Protein AF-A0A0S8AWH9-F1 (afdb_monomer)

Nearest PDB structures (foldseek):
  1k82-assembly4_D  TM=9.577E-01  e=4.540E-05  Escherichia coli
  6tc9-assembly2_C  TM=9.386E-01  e=2.143E-04  Neisseria meningitidis alpha522
  6tc6-assembly1_A  TM=9.269E-01  e=1.872E-04  Neisseria meningitidis alpha522
  6tc6-assembly2_C  TM=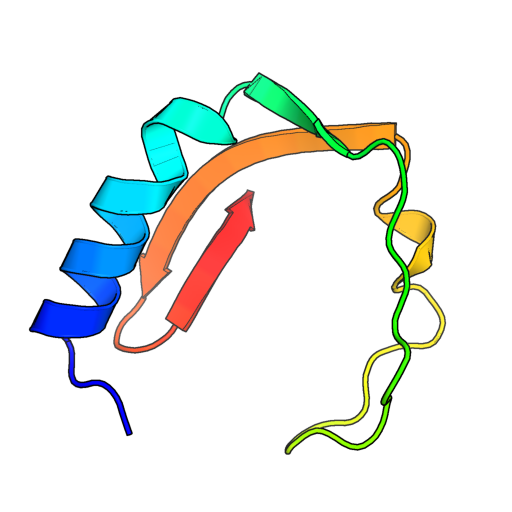9.279E-01  e=3.003E-04  Neisseria meningitidis alpha522
  6tc9-assembly1_A  TM=9.145E-01  e=6.307E-04  Neisseria meningitidis alpha522

Foldseek 3Di:
DDFQVVLVVVQVVCWVPQAQDFAQFFDDPDQDDVDGDDPCRRVSHRDGFNGWDDDGNDIDTD

pLDDT: mean 97.05, std 2.58, range [79.19, 98.44]

Sequence (62 aa):
MPELPEVEVTRRGIAPYVTGRRISAAVARERRLRWPVPAAFESLAGRVVRGVRRRGKYLLLE

Structure (mmCIF, N/CA/C/O backbone):
data_AF-A0A0S8AWH9-F1
#
_entry.id   AF-A0A0S8AWH9-F1
#
loop_
_atom_site.group_PDB
_atom_site.id
_atom_site.type_symbol
_atom_site.label_atom_id
_atom_site.label_alt_id
_atom_site.label_comp_id
_atom_site.label_asym_id
_atom_site.label_entity_id
_atom_site.label_seq_id
_atom_site.pdbx_PDB_ins_code
_atom_site.Cartn_x
_atom_site.Cartn_y
_atom_site.Cartn_z
_atom_site.occupancy
_atom_site.B_iso_or_equiv
_atom_site.auth_seq_id
_atom_site.auth_comp_id
_atom_site.auth_asym_id
_atom_site.auth_atom_id
_atom_site.pdbx_PDB_model_num
ATOM 1 N N . MET A 1 1 ? 12.632 4.422 -13.587 1.00 79.19 1 MET A N 1
ATOM 2 C CA . MET A 1 1 ? 12.635 3.560 -12.384 1.00 79.19 1 MET A CA 1
ATOM 3 C C . MET A 1 1 ? 12.969 4.463 -11.210 1.00 79.19 1 MET A C 1
ATOM 5 O O . MET A 1 1 ? 13.979 5.140 -11.323 1.00 79.19 1 MET A O 1
ATOM 9 N N . PRO A 1 2 ? 12.142 4.556 -10.159 1.00 91.31 2 PRO A N 1
ATOM 10 C CA . PRO A 1 2 ? 12.487 5.354 -8.984 1.00 91.31 2 PRO A CA 1
ATOM 11 C C . PRO A 1 2 ? 13.748 4.800 -8.312 1.00 91.31 2 PRO A C 1
ATOM 13 O O . PRO A 1 2 ? 13.914 3.576 -8.222 1.00 91.31 2 PRO A O 1
ATOM 16 N N . GLU A 1 3 ? 14.626 5.678 -7.842 1.00 96.50 3 GLU A N 1
ATOM 17 C CA . GLU A 1 3 ? 15.791 5.298 -7.053 1.00 96.50 3 GLU A CA 1
ATOM 18 C C . GLU A 1 3 ? 15.442 5.269 -5.553 1.00 96.50 3 GLU A C 1
ATOM 20 O O . GLU A 1 3 ? 14.295 5.460 -5.136 1.00 96.50 3 GLU A O 1
ATOM 25 N N . LEU A 1 4 ? 16.418 4.910 -4.713 1.00 96.88 4 LEU A N 1
ATOM 26 C CA . LEU A 1 4 ? 16.195 4.776 -3.268 1.00 96.88 4 LEU A CA 1
ATOM 27 C C . LEU A 1 4 ? 15.630 6.055 -2.615 1.00 96.88 4 LEU A C 1
ATOM 29 O O . LEU A 1 4 ? 14.723 5.907 -1.786 1.00 96.88 4 LEU A O 1
ATOM 33 N N . PRO A 1 5 ? 16.107 7.274 -2.953 1.00 97.50 5 PRO A N 1
ATOM 34 C CA . PRO A 1 5 ? 15.567 8.506 -2.380 1.00 97.50 5 PRO A CA 1
ATOM 35 C C . PRO A 1 5 ? 14.077 8.704 -2.684 1.00 97.50 5 PRO A C 1
ATOM 37 O O . PRO A 1 5 ? 13.301 8.990 -1.776 1.00 97.50 5 PRO A O 1
ATOM 40 N N . GLU A 1 6 ? 13.642 8.478 -3.921 1.00 98.25 6 GLU A N 1
ATOM 41 C CA . GLU A 1 6 ? 12.255 8.666 -4.355 1.00 98.25 6 GLU A CA 1
ATOM 42 C C . GLU A 1 6 ? 11.314 7.651 -3.698 1.00 98.25 6 GLU A C 1
ATOM 44 O O . GLU A 1 6 ? 10.191 7.988 -3.308 1.00 98.25 6 GLU A O 1
ATOM 49 N N . VAL A 1 7 ? 11.776 6.409 -3.514 1.00 98.25 7 VAL A N 1
ATOM 50 C CA . VAL A 1 7 ? 11.009 5.389 -2.784 1.00 98.25 7 VAL A CA 1
ATOM 51 C C . VAL A 1 7 ? 10.860 5.775 -1.308 1.00 98.25 7 VAL A C 1
ATOM 53 O O . VAL A 1 7 ? 9.782 5.589 -0.743 1.00 98.25 7 VAL A O 1
ATOM 56 N N . GLU A 1 8 ? 11.887 6.351 -0.673 1.00 98.25 8 GLU A N 1
ATOM 57 C CA . GLU A 1 8 ? 11.786 6.839 0.712 1.00 98.25 8 GLU A CA 1
ATOM 58 C C . GLU A 1 8 ? 10.858 8.056 0.836 1.00 98.25 8 GLU A C 1
ATOM 60 O O . GLU A 1 8 ? 10.061 8.121 1.775 1.00 98.25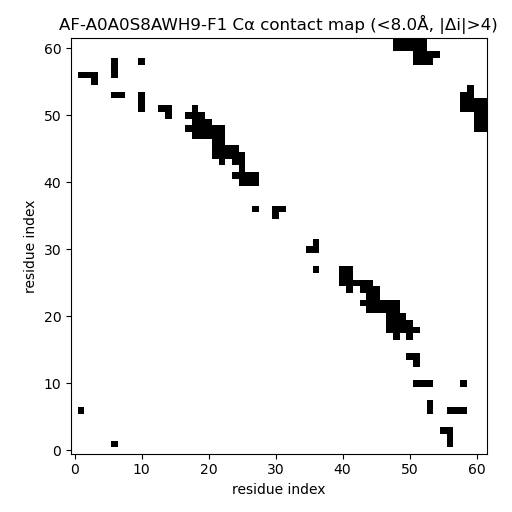 8 GLU A O 1
ATOM 65 N N . VAL A 1 9 ? 10.906 8.984 -0.125 1.00 98.38 9 VAL A N 1
ATOM 66 C CA . VAL A 1 9 ? 9.963 10.111 -0.202 1.00 98.38 9 VAL A CA 1
ATOM 67 C C . VAL A 1 9 ? 8.532 9.590 -0.318 1.00 98.38 9 VAL A C 1
ATOM 69 O O . VAL A 1 9 ? 7.665 10.013 0.445 1.00 98.38 9 VAL A O 1
ATOM 72 N N . THR A 1 10 ? 8.293 8.602 -1.184 1.00 98.19 10 THR A N 1
ATOM 73 C CA . THR A 1 10 ? 6.971 7.974 -1.334 1.00 98.19 10 THR A CA 1
ATOM 74 C C . THR A 1 10 ? 6.530 7.294 -0.036 1.00 98.19 10 THR A C 1
ATOM 76 O O . THR A 1 10 ? 5.405 7.510 0.413 1.00 98.19 10 THR A O 1
ATOM 79 N N . ARG A 1 11 ? 7.420 6.531 0.621 1.00 98.19 11 ARG A N 1
ATOM 80 C CA . ARG A 1 11 ? 7.150 5.875 1.913 1.00 98.19 11 ARG A CA 1
ATOM 81 C C . ARG A 1 11 ? 6.695 6.886 2.968 1.00 98.19 11 ARG A C 1
ATOM 83 O O . ARG A 1 11 ? 5.672 6.673 3.616 1.00 98.19 11 ARG A O 1
ATOM 90 N N . ARG A 1 12 ? 7.448 7.981 3.138 1.00 98.31 12 ARG A N 1
ATOM 91 C CA . ARG A 1 12 ? 7.133 9.064 4.087 1.00 98.31 12 ARG A CA 1
ATOM 92 C C . ARG A 1 12 ? 5.845 9.790 3.719 1.00 98.31 12 ARG A C 1
ATOM 94 O O . ARG A 1 12 ? 5.087 10.127 4.618 1.00 98.31 12 ARG A O 1
ATOM 101 N N . GLY A 1 13 ? 5.595 9.990 2.426 1.00 98.44 13 GLY A N 1
ATOM 102 C CA . GLY A 1 13 ? 4.407 10.672 1.925 1.00 98.44 13 GLY A CA 1
ATOM 103 C C . GLY A 1 13 ? 3.117 9.906 2.198 1.00 98.44 13 GLY A C 1
ATOM 104 O O . GLY A 1 13 ? 2.140 10.513 2.617 1.00 98.44 13 GLY A O 1
ATOM 105 N N . ILE A 1 14 ? 3.103 8.580 2.018 1.00 98.06 14 ILE A N 1
ATOM 106 C CA . ILE A 1 14 ? 1.875 7.787 2.195 1.00 98.06 14 ILE A CA 1
ATOM 107 C C . ILE A 1 14 ? 1.639 7.338 3.640 1.00 98.06 14 ILE A C 1
ATOM 109 O O . ILE A 1 14 ? 0.485 7.211 4.050 1.00 98.06 14 ILE A O 1
ATOM 113 N N . ALA A 1 15 ? 2.700 7.098 4.422 1.00 98.31 15 ALA A N 1
ATOM 114 C CA . ALA A 1 15 ? 2.594 6.472 5.744 1.00 98.31 15 ALA A CA 1
ATOM 115 C C . ALA A 1 15 ? 1.591 7.153 6.703 1.00 98.31 15 ALA A C 1
ATOM 117 O O . ALA A 1 15 ? 0.796 6.417 7.294 1.00 98.31 15 ALA A O 1
ATOM 118 N N . PRO A 1 16 ? 1.541 8.497 6.835 1.00 98.25 16 PRO A N 1
ATOM 119 C CA . PRO A 1 16 ? 0.599 9.173 7.734 1.00 98.25 16 PRO A CA 1
ATOM 120 C C . PRO A 1 16 ? -0.873 8.974 7.353 1.00 98.25 16 PRO A C 1
ATOM 122 O O . PRO A 1 16 ? -1.755 9.076 8.200 1.00 98.25 16 PRO A O 1
ATOM 125 N N . TYR A 1 17 ? -1.148 8.689 6.079 1.00 98.06 17 TYR A N 1
ATOM 126 C CA . TYR A 1 17 ? -2.510 8.604 5.556 1.00 98.06 17 TYR A CA 1
ATOM 127 C C . TYR A 1 17 ? -3.056 7.185 5.511 1.00 98.06 17 TYR A C 1
ATOM 129 O O . TYR A 1 17 ? -4.269 7.021 5.434 1.00 98.06 17 TYR A O 1
ATOM 137 N N . VAL A 1 18 ? -2.198 6.164 5.534 1.00 97.81 18 VAL A N 1
ATOM 138 C CA . VAL A 1 18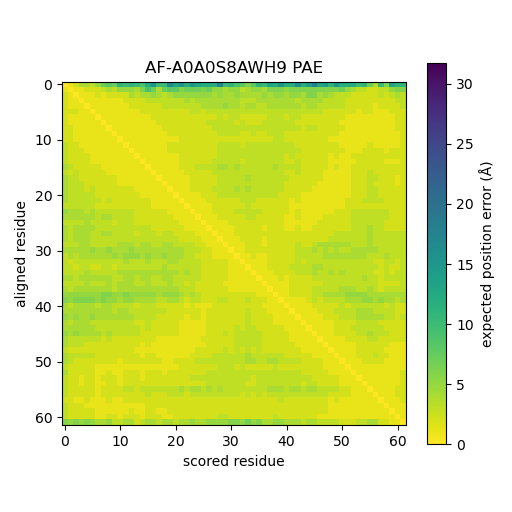 ? -2.632 4.762 5.414 1.00 97.81 18 VAL A CA 1
ATOM 139 C C . VAL A 1 18 ? -2.428 3.959 6.693 1.00 97.81 18 VAL A C 1
ATOM 141 O O . VAL A 1 18 ? -3.184 3.023 6.934 1.00 97.81 18 VAL A O 1
ATOM 144 N N . THR A 1 19 ? -1.458 4.322 7.535 1.00 98.25 19 THR A N 1
ATOM 145 C CA . THR A 1 19 ? -1.181 3.586 8.779 1.00 98.25 19 THR A CA 1
ATOM 146 C C . THR A 1 19 ? -2.378 3.667 9.730 1.00 98.25 19 THR A C 1
ATOM 148 O O . THR A 1 19 ? -2.951 4.733 9.938 1.00 98.25 19 THR A O 1
ATOM 151 N N . GLY A 1 20 ? -2.780 2.525 10.286 1.00 98.12 20 GLY A N 1
ATOM 152 C CA . GLY A 1 20 ? -3.964 2.365 11.129 1.00 98.12 20 GLY A CA 1
ATOM 153 C C . GLY A 1 20 ? -5.289 2.302 10.363 1.00 98.12 20 GLY A C 1
ATOM 154 O O . GLY A 1 20 ? -6.326 2.047 10.976 1.00 98.12 20 GLY A O 1
ATOM 155 N N . ARG A 1 21 ? -5.297 2.499 9.036 1.00 98.25 21 ARG A N 1
ATOM 156 C CA . ARG A 1 21 ? -6.532 2.466 8.241 1.00 98.25 21 ARG A CA 1
ATOM 157 C C . ARG A 1 21 ? -6.871 1.062 7.761 1.00 98.25 21 ARG A C 1
ATOM 159 O O . ARG A 1 21 ? -5.996 0.263 7.425 1.00 98.25 21 ARG A O 1
ATOM 166 N N . ARG A 1 22 ? -8.175 0.784 7.692 1.00 98.44 22 ARG A N 1
ATOM 167 C CA . ARG A 1 22 ? -8.729 -0.442 7.112 1.00 98.44 22 ARG A CA 1
ATOM 168 C C . 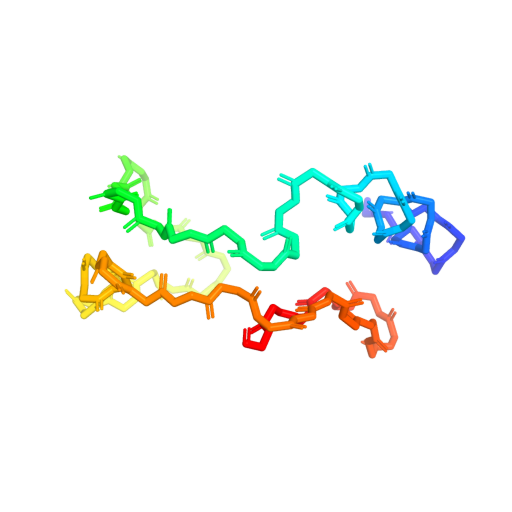ARG A 1 22 ? -8.893 -0.284 5.600 1.00 98.44 22 ARG A C 1
ATOM 170 O O . ARG A 1 22 ? -9.449 0.711 5.141 1.00 98.44 22 ARG A O 1
ATOM 177 N N . ILE A 1 23 ? -8.450 -1.281 4.842 1.00 98.25 23 ILE A N 1
ATOM 178 C CA . ILE A 1 23 ? -8.674 -1.382 3.399 1.00 98.25 23 ILE A CA 1
ATOM 179 C C . ILE A 1 23 ? -10.162 -1.665 3.180 1.00 98.25 23 ILE A C 1
ATOM 181 O O . ILE A 1 23 ? -10.658 -2.712 3.589 1.00 98.25 23 ILE A O 1
ATOM 185 N N . SER A 1 24 ? -10.889 -0.739 2.559 1.00 98.19 24 SER A N 1
ATOM 186 C CA . SER A 1 24 ? -12.315 -0.922 2.261 1.00 98.19 24 SER A CA 1
ATOM 187 C C . SER A 1 24 ? -12.537 -1.906 1.112 1.00 98.19 24 SER A C 1
ATOM 189 O O . SER A 1 24 ? -13.398 -2.773 1.201 1.00 98.19 24 SER A O 1
ATOM 191 N N . ALA A 1 25 ? -11.732 -1.792 0.058 1.00 98.06 25 ALA A N 1
ATOM 192 C CA . ALA A 1 25 ? -11.745 -2.672 -1.101 1.00 98.06 25 ALA A CA 1
ATOM 193 C C . ALA A 1 25 ? -10.363 -2.693 -1.770 1.00 98.06 25 ALA A C 1
ATOM 195 O O . ALA A 1 25 ? -9.606 -1.724 -1.687 1.00 98.06 25 ALA A O 1
ATOM 196 N N . ALA A 1 26 ? -10.056 -3.783 -2.470 1.00 97.12 26 ALA A N 1
ATOM 197 C CA . ALA A 1 26 ? -8.891 -3.907 -3.338 1.00 97.12 26 ALA A CA 1
ATOM 198 C 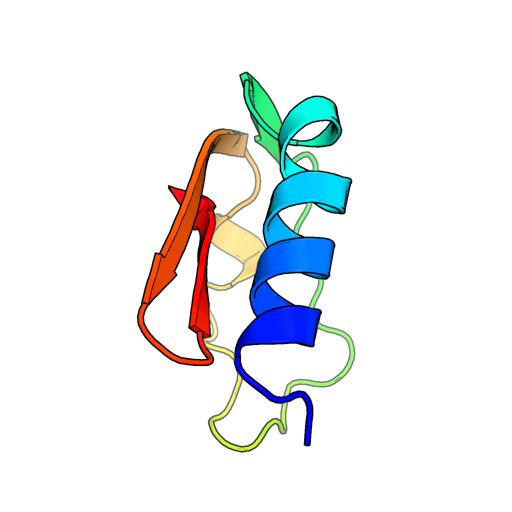C . ALA A 1 26 ? -9.372 -4.333 -4.728 1.00 97.12 26 ALA A C 1
ATOM 200 O O . ALA A 1 26 ? -10.109 -5.305 -4.848 1.00 97.12 26 ALA A O 1
ATOM 201 N N . VAL A 1 27 ? -8.997 -3.58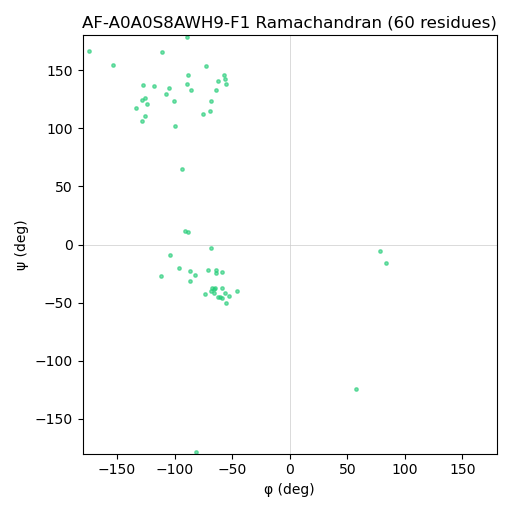4 -5.768 1.00 97.06 27 VAL A N 1
ATOM 202 C CA . VAL A 1 27 ? -9.471 -3.807 -7.143 1.00 97.06 27 VAL A CA 1
ATOM 203 C C . VAL A 1 27 ? -8.284 -3.756 -8.100 1.00 97.06 27 VAL A C 1
ATOM 205 O O . VAL A 1 27 ? -7.643 -2.714 -8.232 1.00 97.06 27 VAL A O 1
ATOM 208 N N . ALA A 1 28 ? -8.002 -4.861 -8.792 1.00 96.19 28 ALA A N 1
ATOM 209 C CA . ALA A 1 28 ? -6.967 -4.925 -9.822 1.00 96.19 28 ALA A CA 1
ATOM 210 C C . ALA A 1 28 ? -7.589 -4.805 -11.224 1.00 96.19 28 ALA A C 1
ATOM 212 O O . ALA A 1 28 ? -8.151 -5.766 -11.745 1.00 96.19 28 ALA A O 1
ATOM 213 N N . ARG A 1 29 ? -7.488 -3.618 -11.84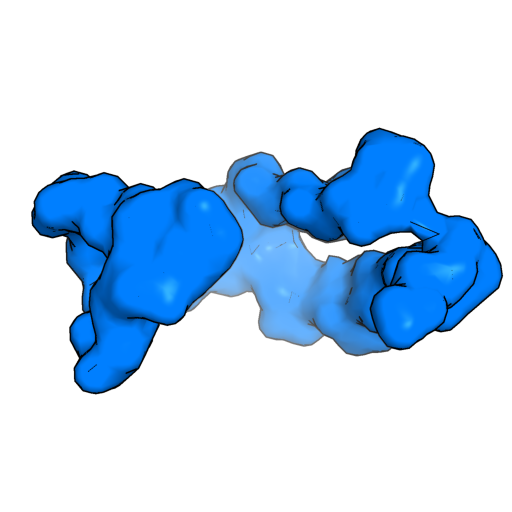0 1.00 96.56 29 ARG A N 1
ATOM 214 C CA . ARG A 1 29 ? -8.033 -3.346 -13.189 1.00 96.56 29 ARG A CA 1
ATOM 215 C C . ARG A 1 29 ? -7.118 -3.801 -14.330 1.00 96.56 29 ARG A C 1
ATOM 217 O O . ARG A 1 29 ? -7.599 -4.106 -15.410 1.00 96.56 29 ARG A O 1
ATOM 224 N N . GLU A 1 30 ? -5.815 -3.869 -14.078 1.00 97.12 30 GLU A N 1
ATOM 225 C CA . GLU A 1 30 ? -4.821 -4.491 -14.953 1.00 97.12 30 GLU A CA 1
ATOM 226 C C . GLU A 1 30 ? -4.017 -5.468 -14.097 1.00 97.12 30 GLU A C 1
ATOM 228 O O . GLU A 1 30 ? -3.492 -5.104 -13.043 1.00 97.12 30 GLU A O 1
ATOM 233 N N . ARG A 1 31 ? -3.975 -6.731 -14.520 1.00 97.06 31 ARG A N 1
ATOM 234 C CA . ARG A 1 31 ? -3.391 -7.831 -13.739 1.00 97.06 31 ARG A CA 1
ATOM 235 C C . ARG A 1 31 ? -2.017 -8.250 -14.263 1.00 97.06 31 ARG A C 1
ATOM 237 O O . ARG A 1 31 ? -1.332 -9.020 -13.594 1.00 97.06 31 ARG A O 1
ATOM 244 N N . ARG A 1 32 ? -1.598 -7.740 -15.426 1.00 97.25 32 ARG A N 1
ATOM 245 C CA . ARG A 1 32 ? -0.348 -8.074 -16.127 1.00 97.25 32 ARG A CA 1
ATOM 246 C C . ARG A 1 32 ? 0.782 -7.102 -15.766 1.00 97.25 32 ARG A C 1
ATOM 248 O O . ARG A 1 32 ? 1.261 -6.347 -16.606 1.00 97.25 32 ARG A O 1
ATOM 255 N N . LEU A 1 33 ? 1.210 -7.106 -14.503 1.00 96.19 33 LEU A N 1
ATOM 256 C CA . LEU A 1 33 ? 2.450 -6.431 -14.089 1.00 96.19 33 LEU A CA 1
ATOM 257 C C . LEU A 1 33 ? 3.670 -7.325 -14.387 1.00 96.19 33 LEU A C 1
ATOM 259 O O . LEU A 1 33 ? 3.511 -8.440 -14.882 1.00 96.19 33 LEU A O 1
ATOM 263 N N . ARG A 1 34 ? 4.892 -6.871 -14.047 1.00 95.69 34 ARG A N 1
ATOM 264 C CA . ARG A 1 34 ? 6.133 -7.676 -14.184 1.00 95.69 34 ARG A CA 1
ATOM 265 C C . ARG A 1 34 ? 5.960 -9.102 -13.650 1.00 95.69 34 ARG A C 1
ATOM 267 O O . ARG A 1 34 ? 6.448 -10.048 -14.259 1.00 95.69 34 ARG A O 1
ATOM 274 N N . TRP A 1 35 ? 5.260 -9.221 -12.525 1.00 96.44 35 TRP A N 1
ATOM 275 C CA . TRP A 1 35 ? 4.672 -10.469 -12.063 1.00 96.44 35 TRP A CA 1
ATOM 276 C C . TRP A 1 35 ? 3.154 -10.299 -12.011 1.00 96.44 35 TRP A C 1
ATOM 278 O O . TRP A 1 35 ? 2.698 -9.255 -11.535 1.00 96.44 35 TRP A O 1
ATOM 288 N N . PRO A 1 36 ? 2.367 -11.282 -12.479 1.00 96.88 36 PRO A N 1
ATOM 289 C CA . PRO A 1 36 ? 0.915 -11.189 -12.451 1.00 96.88 36 PRO A CA 1
ATOM 290 C C . PRO A 1 36 ? 0.367 -10.935 -11.045 1.00 96.88 36 PRO A C 1
ATOM 292 O O . PRO A 1 36 ? 0.858 -11.492 -10.061 1.00 96.88 36 PRO A O 1
ATOM 295 N N . VAL A 1 37 ? -0.684 -10.119 -10.953 1.00 97.06 37 VAL A N 1
ATOM 296 C CA . VAL A 1 37 ? -1.373 -9.860 -9.683 1.00 97.06 37 VAL A CA 1
ATOM 297 C C . VAL A 1 37 ? -2.096 -11.139 -9.224 1.00 97.06 37 VAL A C 1
ATOM 299 O O . VAL A 1 37 ? -2.941 -11.652 -9.972 1.00 97.06 37 VAL A O 1
ATOM 302 N N . PRO A 1 38 ? -1.825 -11.653 -8.006 1.00 96.38 38 PRO A N 1
ATOM 303 C CA . PRO A 1 38 ? -2.428 -12.891 -7.513 1.00 96.38 38 PRO A CA 1
ATOM 304 C C . PRO A 1 38 ? -3.958 -12.854 -7.496 1.00 96.38 38 PRO A C 1
ATOM 306 O O . PRO A 1 38 ? -4.551 -11.820 -7.195 1.00 96.38 38 PRO A O 1
ATOM 309 N N . ALA A 1 39 ? -4.609 -13.994 -7.751 1.00 94.38 39 ALA A N 1
ATOM 310 C CA . ALA A 1 39 ? -6.074 -14.122 -7.717 1.00 94.38 39 ALA A CA 1
ATOM 311 C C . ALA A 1 39 ? -6.694 -13.763 -6.353 1.00 94.38 39 ALA A C 1
ATOM 313 O O . ALA A 1 39 ? -7.852 -13.381 -6.283 1.00 94.38 39 ALA A O 1
ATOM 314 N N . ALA A 1 40 ? -5.913 -13.859 -5.274 1.00 95.56 40 ALA A N 1
ATOM 315 C CA . ALA A 1 40 ? -6.343 -13.517 -3.923 1.00 95.56 40 ALA A CA 1
ATOM 316 C C . ALA A 1 40 ? -6.136 -12.032 -3.561 1.00 95.56 40 ALA A C 1
ATOM 318 O O . ALA A 1 40 ? -6.244 -11.680 -2.388 1.00 95.56 40 ALA A O 1
ATOM 319 N N . PHE A 1 41 ? -5.803 -11.153 -4.508 1.00 96.44 41 PHE A N 1
ATOM 320 C CA . PHE A 1 41 ? -5.524 -9.738 -4.226 1.00 96.44 41 PHE A CA 1
ATOM 321 C C . PHE A 1 41 ? -6.706 -9.015 -3.560 1.00 96.44 41 PHE A C 1
ATOM 323 O O . PHE A 1 41 ? -6.534 -8.229 -2.631 1.00 96.44 41 PHE A O 1
ATOM 330 N N . GLU A 1 42 ? -7.920 -9.348 -3.973 1.00 96.56 42 GLU A N 1
ATOM 331 C CA . GLU A 1 42 ? -9.173 -8.799 -3.468 1.00 96.56 42 GLU A CA 1
ATOM 332 C C . GLU A 1 42 ? -9.396 -9.149 -1.978 1.00 96.56 42 GLU A C 1
ATOM 334 O O . GLU A 1 42 ? -10.053 -8.401 -1.255 1.00 96.56 42 GLU A O 1
ATOM 339 N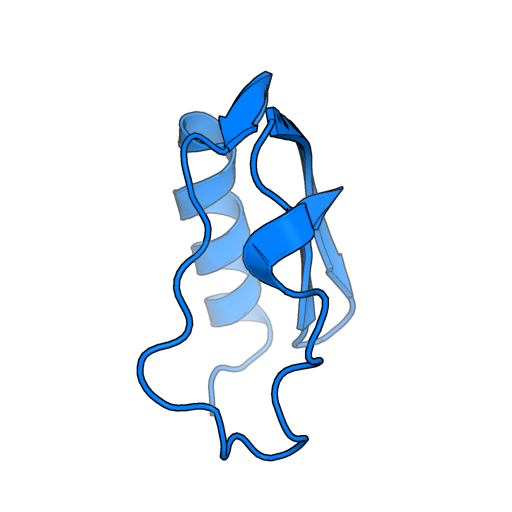 N . SER A 1 43 ? -8.749 -10.212 -1.471 1.00 96.75 43 SER A N 1
ATOM 340 C CA . SER A 1 43 ? -8.779 -10.616 -0.050 1.00 96.75 43 SER A CA 1
ATOM 341 C C . SER A 1 43 ? -8.052 -9.652 0.903 1.00 96.75 43 SER A C 1
ATOM 343 O O . SER A 1 43 ? -8.032 -9.857 2.121 1.00 96.75 43 SER A O 1
ATOM 345 N N . LEU A 1 44 ? -7.425 -8.602 0.368 1.00 96.94 44 LEU A N 1
ATOM 346 C CA . LEU A 1 44 ? -6.867 -7.510 1.162 1.00 96.94 44 LEU A CA 1
ATOM 347 C C . LEU A 1 44 ? -7.956 -6.626 1.784 1.00 96.94 44 LEU A C 1
ATOM 349 O O . LEU A 1 44 ? -7.685 -5.958 2.783 1.00 96.94 44 LEU A O 1
ATOM 353 N N . ALA A 1 45 ? -9.176 -6.627 1.236 1.00 98.12 45 ALA A N 1
ATOM 354 C CA . ALA A 1 45 ? -10.306 -5.929 1.836 1.00 98.12 45 ALA A CA 1
ATOM 355 C C . ALA A 1 45 ? -10.529 -6.383 3.292 1.00 98.12 45 ALA A C 1
ATOM 357 O O . ALA A 1 45 ? -10.408 -7.557 3.632 1.00 98.12 45 ALA A O 1
ATOM 358 N N . GLY A 1 46 ? -10.814 -5.431 4.178 1.00 97.81 46 GLY A N 1
ATOM 359 C CA . GLY A 1 46 ? -10.985 -5.660 5.612 1.00 97.81 46 GLY A CA 1
ATOM 360 C C . GLY A 1 46 ? -9.686 -5.691 6.427 1.00 97.81 46 GLY A C 1
ATOM 361 O O . GLY A 1 46 ? -9.747 -5.512 7.647 1.00 97.81 46 GLY A O 1
ATOM 362 N N . ARG A 1 47 ? -8.510 -5.842 5.800 1.00 98.06 47 ARG A N 1
ATOM 363 C CA . ARG A 1 47 ? -7.218 -5.786 6.508 1.00 98.06 47 ARG A CA 1
ATOM 364 C C . ARG A 1 47 ? -6.874 -4.358 6.928 1.00 98.06 47 ARG A C 1
ATOM 366 O O . ARG A 1 47 ? -7.319 -3.393 6.312 1.00 98.06 47 ARG A O 1
ATOM 373 N N . VAL A 1 48 ? -6.077 -4.224 7.984 1.00 98.31 48 VAL A N 1
ATOM 374 C CA . VAL A 1 48 ? -5.599 -2.932 8.499 1.00 98.31 48 VAL A CA 1
ATOM 375 C C . VAL A 1 48 ? -4.123 -2.792 8.170 1.00 98.31 48 VAL A C 1
ATOM 377 O O . VAL A 1 48 ? -3.359 -3.694 8.498 1.00 98.31 48 VAL A O 1
ATOM 380 N N . VAL A 1 49 ? -3.733 -1.664 7.574 1.00 98.31 49 VAL A N 1
ATOM 381 C CA . VAL A 1 49 ? -2.321 -1.350 7.330 1.00 98.31 49 VAL A CA 1
ATOM 382 C C . VAL A 1 49 ? -1.686 -0.921 8.651 1.00 98.31 49 VAL A C 1
ATOM 384 O O . VAL A 1 49 ? -2.030 0.123 9.200 1.00 98.31 49 VAL A O 1
ATOM 387 N N . ARG A 1 50 ? -0.769 -1.718 9.189 1.00 98.25 50 ARG A N 1
ATOM 388 C CA . ARG A 1 50 ? -0.090 -1.472 10.472 1.00 98.25 50 ARG A CA 1
ATOM 389 C C . ARG A 1 50 ? 1.145 -0.597 10.332 1.00 98.25 50 ARG A C 1
ATOM 391 O O . ARG A 1 50 ? 1.542 0.053 11.294 1.00 98.25 50 ARG A O 1
ATOM 398 N N . GLY A 1 51 ? 1.730 -0.553 9.143 1.00 97.94 51 GLY A N 1
ATOM 399 C CA . GLY A 1 51 ? 2.898 0.267 8.870 1.00 97.94 51 GLY A CA 1
ATOM 400 C C . GLY A 1 51 ? 3.294 0.250 7.402 1.00 97.94 51 GLY A C 1
ATOM 401 O O . GLY A 1 51 ? 2.842 -0.584 6.619 1.00 97.94 51 GLY A O 1
ATOM 402 N N . VAL A 1 52 ? 4.164 1.192 7.036 1.00 98.38 52 VAL A N 1
ATOM 403 C CA . VAL A 1 52 ? 4.746 1.293 5.694 1.00 98.38 52 VAL A CA 1
ATOM 404 C C . VAL A 1 52 ? 6.265 1.326 5.813 1.00 98.38 52 VAL A C 1
ATOM 406 O O . VAL A 1 52 ? 6.853 2.308 6.288 1.00 98.38 52 VAL A O 1
ATOM 409 N N . ARG A 1 53 ? 6.906 0.249 5.363 1.00 97.94 53 ARG A N 1
ATOM 410 C CA . ARG A 1 53 ? 8.359 0.055 5.383 1.00 97.94 53 ARG A CA 1
ATOM 411 C C . ARG A 1 53 ? 8.932 0.083 3.970 1.00 97.94 53 ARG A C 1
ATOM 413 O O . ARG A 1 53 ? 8.212 -0.013 2.978 1.00 97.94 53 ARG A O 1
ATOM 420 N N . ARG A 1 54 ? 10.254 0.207 3.880 1.00 97.69 54 ARG A N 1
ATOM 421 C CA . ARG A 1 54 ? 11.006 0.124 2.627 1.00 97.69 54 ARG A CA 1
ATOM 422 C C . ARG A 1 54 ? 12.123 -0.903 2.769 1.00 97.69 54 ARG A C 1
ATOM 424 O O . ARG A 1 54 ? 12.833 -0.904 3.770 1.00 97.69 54 ARG A O 1
ATOM 431 N N . ARG A 1 5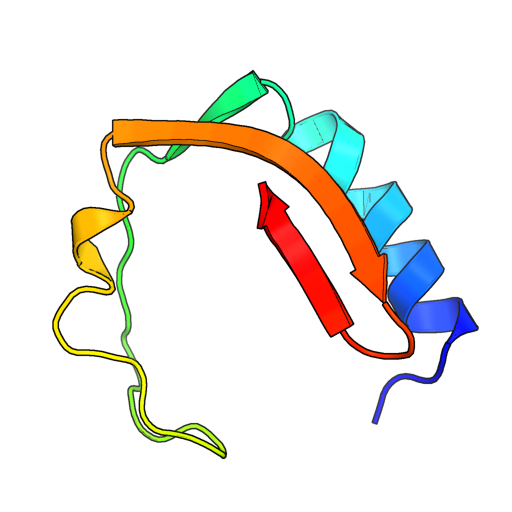5 ? 12.324 -1.727 1.742 1.00 97.56 55 ARG A N 1
ATOM 432 C CA . ARG A 1 55 ? 13.499 -2.599 1.600 1.00 97.56 55 ARG A CA 1
ATOM 433 C C . ARG A 1 55 ? 14.114 -2.375 0.226 1.00 97.56 55 ARG A C 1
ATOM 435 O O . ARG A 1 55 ? 13.553 -2.790 -0.784 1.00 97.56 55 ARG A O 1
ATOM 442 N N . GLY A 1 56 ? 15.256 -1.691 0.167 1.00 96.56 56 GLY A N 1
ATOM 443 C CA . GLY A 1 56 ? 15.824 -1.268 -1.117 1.00 96.56 56 GLY A CA 1
ATOM 444 C C . GLY A 1 56 ? 14.820 -0.403 -1.890 1.00 96.56 56 GLY A C 1
ATOM 445 O O . GLY A 1 56 ? 14.333 0.589 -1.349 1.00 96.56 56 GLY A O 1
ATOM 446 N N . LYS A 1 57 ? 14.485 -0.795 -3.123 1.00 96.44 57 LYS A N 1
ATOM 447 C CA . LYS A 1 57 ? 13.511 -0.093 -3.981 1.00 96.44 57 LYS A CA 1
ATOM 448 C C . LYS A 1 57 ? 12.064 -0.604 -3.839 1.00 96.44 57 LYS A C 1
ATOM 450 O O . LYS A 1 57 ? 11.217 -0.259 -4.653 1.00 96.44 57 LYS A O 1
ATOM 455 N N . TYR A 1 58 ? 11.773 -1.424 -2.825 1.00 97.12 58 TYR A N 1
ATOM 456 C CA . TYR A 1 58 ? 10.435 -1.970 -2.571 1.00 97.12 58 TYR A CA 1
ATOM 457 C C . TYR A 1 58 ? 9.762 -1.274 -1.389 1.00 97.12 58 TYR A C 1
ATOM 459 O O . TYR A 1 58 ? 10.379 -1.126 -0.331 1.00 97.12 58 TYR A O 1
ATOM 467 N N . LEU A 1 59 ? 8.487 -0.913 -1.550 1.00 97.88 59 LEU A N 1
ATOM 468 C CA . LEU A 1 59 ? 7.596 -0.557 -0.445 1.00 97.88 59 LEU A CA 1
ATOM 469 C C . LEU A 1 59 ? 6.896 -1.809 0.078 1.00 97.88 59 LEU A C 1
ATOM 471 O O . LEU A 1 59 ? 6.462 -2.655 -0.701 1.00 97.88 59 LEU A O 1
ATOM 475 N N . LEU A 1 60 ? 6.789 -1.906 1.398 1.00 98.12 60 LEU A N 1
ATOM 476 C CA . LEU A 1 60 ? 6.153 -3.006 2.110 1.00 98.12 60 LEU A CA 1
ATOM 477 C C . LEU A 1 60 ? 5.070 -2.418 3.014 1.00 98.12 60 LEU A C 1
ATOM 479 O O . LEU A 1 60 ? 5.372 -1.577 3.862 1.00 98.12 60 LEU A O 1
ATOM 483 N N . LEU A 1 61 ? 3.824 -2.836 2.810 1.00 97.94 61 LEU A N 1
ATOM 484 C CA . LEU A 1 61 ? 2.696 -2.482 3.666 1.00 97.94 61 LEU A CA 1
ATOM 485 C C . LEU A 1 61 ? 2.428 -3.675 4.587 1.00 97.94 61 LEU A C 1
ATOM 487 O O . LEU A 1 61 ? 2.260 -4.790 4.092 1.00 97.94 61 LEU A O 1
ATOM 491 N N . GLU A 1 62 ? 2.447 -3.435 5.896 1.00 95.31 62 GLU A N 1
ATOM 492 C CA . GLU A 1 62 ? 2.262 -4.461 6.939 1.00 95.31 62 GLU A CA 1
ATOM 493 C C . GLU A 1 62 ? 0.813 -4.617 7.379 1.00 95.31 62 GLU A C 1
ATOM 495 O O . GLU A 1 62 ? 0.113 -3.582 7.429 1.00 95.31 62 GLU A O 1
#

Solvent-accessible surface area (backbone atoms only — not comparable to full-atom values): 3847 Å² total; per-residue (Å²): 130,78,50,58,68,56,45,50,51,50,42,65,66,47,35,83,80,40,45,75,37,64,34,85,69,47,83,79,93,74,48,84,52,103,64,64,62,60,93,66,53,51,70,48,33,74,42,59,29,71,36,62,48,72,58,79,78,40,80,43,77,72

Secondary structure (DSSP, 8-state):
---HHHHHHHHHHHHHHHTT-B------S---SSSPPPTTGGGGTT-B---EEEETTEEEE-

Mean predicted aligned error: 2.43 Å

Radius of gyration: 12.83 Å; Cα contacts (8 Å, |Δi|>4): 78; chains: 1; bounding box: 28×25×27 Å